Protein AF-A0A8B6HP06-F1 (afdb_monomer)

Mean predicted aligned error: 15.05 Å

Structure (mmCIF, N/CA/C/O backbone):
data_AF-A0A8B6HP06-F1
#
_entry.id   AF-A0A8B6HP06-F1
#
loop_
_atom_site.group_PDB
_atom_site.id
_atom_site.type_symbol
_atom_site.label_atom_id
_atom_site.label_alt_id
_atom_site.label_comp_id
_atom_site.label_asym_id
_atom_site.label_entity_id
_atom_site.label_seq_id
_atom_site.pdbx_PDB_ins_code
_atom_site.Cartn_x
_atom_site.Cartn_y
_atom_site.Cartn_z
_atom_site.occupancy
_atom_site.B_iso_or_equiv
_atom_site.auth_seq_id
_atom_site.auth_comp_id
_atom_site.auth_asym_id
_atom_site.auth_atom_id
_atom_site.pdbx_PDB_model_num
ATOM 1 N N . MET A 1 1 ? -13.571 -28.435 30.300 1.00 34.53 1 MET A N 1
ATOM 2 C CA . MET A 1 1 ? -13.015 -27.263 31.011 1.00 34.53 1 MET A CA 1
ATOM 3 C C . MET A 1 1 ? -13.666 -26.011 30.451 1.00 34.53 1 MET A C 1
ATOM 5 O O . MET A 1 1 ? -13.340 -25.601 29.347 1.00 34.53 1 MET A O 1
ATOM 9 N N . LEU A 1 2 ? -14.657 -25.488 31.173 1.00 31.47 2 LEU A N 1
ATOM 10 C CA . LEU A 1 2 ? -15.405 -24.273 30.850 1.00 31.47 2 LEU A CA 1
ATOM 11 C C . LEU A 1 2 ? -14.744 -23.105 31.588 1.00 31.47 2 LEU A C 1
ATOM 13 O O . LEU A 1 2 ? -14.719 -23.114 32.817 1.00 31.47 2 LEU A O 1
ATOM 17 N N . PHE A 1 3 ? -14.219 -22.111 30.872 1.00 30.44 3 PHE A N 1
ATOM 18 C CA . PHE A 1 3 ? -13.850 -20.835 31.487 1.00 30.44 3 PHE A CA 1
ATOM 19 C C . PHE A 1 3 ? -15.083 -19.925 31.508 1.00 30.44 3 PHE A C 1
ATOM 21 O O . PHE A 1 3 ? -15.406 -19.252 30.533 1.00 30.44 3 PHE A O 1
ATOM 28 N N . ASN A 1 4 ? -15.786 -19.951 32.640 1.00 28.08 4 ASN A N 1
ATOM 29 C CA . ASN A 1 4 ? -16.767 -18.947 33.036 1.00 28.08 4 ASN A CA 1
ATOM 30 C C . ASN A 1 4 ? -16.015 -17.678 33.463 1.00 28.08 4 ASN A C 1
ATOM 32 O O . ASN A 1 4 ? -15.496 -17.620 34.577 1.00 28.08 4 ASN A O 1
ATOM 36 N N . LEU A 1 5 ? -15.973 -16.652 32.612 1.00 32.88 5 LEU A N 1
ATOM 37 C CA . LEU A 1 5 ? -15.657 -15.295 33.059 1.00 32.88 5 LEU A CA 1
ATOM 38 C C . LEU A 1 5 ? -16.969 -14.567 33.334 1.00 32.88 5 LEU A C 1
ATOM 40 O O . LEU A 1 5 ? -17.646 -14.058 32.444 1.00 32.88 5 LEU A O 1
ATOM 44 N N . ARG A 1 6 ? -17.327 -14.583 34.617 1.00 28.05 6 ARG A N 1
ATOM 45 C CA . ARG A 1 6 ? -18.369 -13.768 35.229 1.00 28.05 6 ARG A CA 1
ATOM 46 C C . ARG A 1 6 ? -17.970 -12.304 35.020 1.00 28.05 6 ARG A C 1
ATOM 48 O O . ARG A 1 6 ? -16.985 -11.852 35.598 1.00 28.05 6 ARG A O 1
ATOM 55 N N . VAL A 1 7 ? -18.698 -11.582 34.171 1.00 38.41 7 VAL A N 1
ATOM 56 C CA . VAL A 1 7 ? -18.580 -10.122 34.075 1.00 38.41 7 VAL A CA 1
ATOM 57 C C . VAL A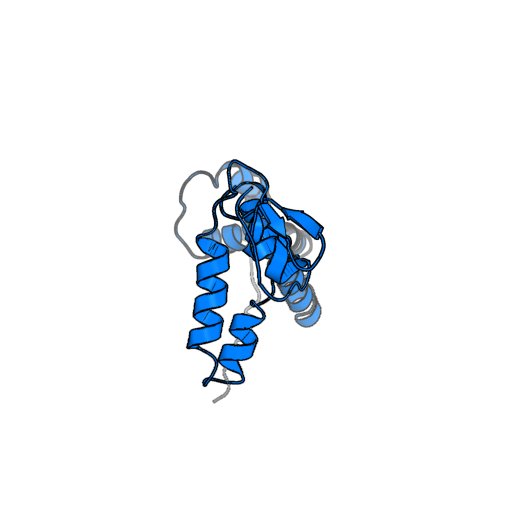 1 7 ? -19.122 -9.570 35.389 1.00 38.41 7 VAL A C 1
ATOM 59 O O . VAL A 1 7 ? -20.331 -9.517 35.598 1.00 38.41 7 VAL A O 1
ATOM 62 N N . SER A 1 8 ? -18.217 -9.278 36.323 1.00 32.69 8 SER A N 1
ATOM 63 C CA . SER A 1 8 ? -18.566 -8.657 37.593 1.00 32.69 8 SER A CA 1
ATOM 64 C C . SER A 1 8 ? -18.903 -7.197 37.317 1.00 32.69 8 SER A C 1
ATOM 66 O O . SER A 1 8 ? -18.048 -6.388 36.965 1.00 32.69 8 SER A O 1
ATOM 68 N N . SER A 1 9 ? -20.190 -6.900 37.417 1.00 45.84 9 SER A N 1
ATOM 69 C CA . SER A 1 9 ? -20.782 -5.574 37.427 1.00 45.84 9 SER A CA 1
ATOM 70 C C . SER A 1 9 ? -20.245 -4.759 38.603 1.00 45.84 9 SER A C 1
ATOM 72 O O . SER A 1 9 ? -20.639 -5.042 39.728 1.00 45.84 9 SER A O 1
ATOM 74 N N . THR A 1 10 ? -19.368 -3.790 38.323 1.00 39.47 10 THR A N 1
ATOM 75 C CA . THR A 1 10 ? -19.219 -2.481 39.000 1.00 39.47 10 THR A CA 1
ATOM 76 C C . THR A 1 10 ? -17.964 -1.796 38.450 1.00 39.47 10 THR A C 1
ATOM 78 O O . THR A 1 10 ? -16.885 -1.918 39.023 1.00 39.47 10 THR A O 1
ATOM 81 N N . VAL A 1 11 ? -18.090 -1.093 37.321 1.00 43.50 11 VAL A N 1
ATOM 82 C CA . VAL A 1 11 ? -17.182 0.022 37.012 1.00 43.50 11 VAL A CA 1
ATOM 83 C C . VAL A 1 11 ? -17.882 1.249 37.575 1.00 43.50 11 VAL A C 1
ATOM 85 O O . VAL A 1 11 ? -18.980 1.597 37.139 1.00 43.50 11 VAL A O 1
ATOM 88 N N . GLN A 1 12 ? -17.324 1.784 38.653 1.00 40.84 12 GLN A N 1
ATOM 89 C CA . GLN A 1 12 ? -17.914 2.852 39.447 1.00 40.84 12 GLN A CA 1
ATOM 90 C C . GLN A 1 12 ? -17.871 4.154 38.632 1.00 40.84 12 GLN A C 1
ATOM 92 O O . GLN A 1 12 ? -16.924 4.387 37.883 1.00 40.84 12 GLN A O 1
ATOM 97 N N . ALA A 1 13 ? -18.905 4.993 38.742 1.00 42.00 13 ALA A N 1
ATOM 98 C CA . ALA A 1 13 ? -19.071 6.217 37.944 1.00 42.00 13 ALA A CA 1
ATOM 99 C C . ALA A 1 13 ? -17.877 7.199 38.031 1.00 42.00 13 ALA A C 1
ATOM 101 O O . ALA A 1 13 ? -17.688 8.025 37.137 1.00 42.00 13 ALA A O 1
ATOM 102 N N . ASP A 1 14 ? -17.037 7.049 39.055 1.00 38.28 14 ASP A N 1
ATOM 103 C CA . ASP A 1 14 ? -15.834 7.845 39.291 1.00 38.28 14 ASP A CA 1
ATOM 104 C C . ASP A 1 14 ? -14.678 7.503 38.320 1.00 38.28 14 ASP A C 1
ATOM 106 O O . ASP A 1 14 ? -13.893 8.383 37.964 1.00 38.28 14 ASP A O 1
ATOM 110 N N . ASP A 1 15 ? -14.624 6.275 37.783 1.00 41.88 15 ASP A N 1
ATOM 111 C CA . ASP A 1 15 ? -13.618 5.863 36.785 1.00 41.88 15 ASP A CA 1
ATOM 112 C C . ASP A 1 15 ? -13.919 6.430 35.384 1.00 41.88 15 ASP A C 1
ATOM 114 O O . ASP A 1 15 ? -13.018 6.667 34.578 1.00 41.88 15 ASP A O 1
ATOM 118 N N . ILE A 1 16 ? -15.194 6.697 35.087 1.00 46.22 16 ILE A N 1
ATOM 119 C CA . ILE A 1 16 ? -15.660 7.195 33.781 1.00 46.22 16 ILE A CA 1
ATOM 120 C C . ILE A 1 16 ? -15.386 8.703 33.646 1.00 46.22 16 ILE A C 1
ATOM 122 O O . ILE A 1 16 ? -14.968 9.170 32.582 1.00 46.22 16 ILE A O 1
ATOM 126 N N . ALA A 1 17 ? -15.527 9.457 34.742 1.00 40.50 17 ALA A N 1
ATOM 127 C CA . ALA A 1 17 ? -15.184 10.879 34.801 1.00 40.50 17 ALA A CA 1
ATOM 128 C C . ALA A 1 17 ? -13.671 11.129 34.634 1.00 40.50 17 ALA A C 1
ATOM 130 O O . ALA A 1 17 ? -13.260 12.139 34.048 1.00 40.50 17 ALA A O 1
ATOM 131 N N . LEU A 1 18 ? -12.834 10.182 35.077 1.00 47.00 18 LEU A N 1
ATOM 132 C CA . LEU A 1 18 ? -11.387 10.242 34.888 1.00 47.00 18 LEU A CA 1
ATOM 133 C C . LEU A 1 18 ? -11.005 10.117 33.404 1.00 47.00 18 LEU A C 1
ATOM 135 O O . LEU A 1 18 ? -10.084 10.807 32.970 1.00 47.00 18 LEU A O 1
ATOM 139 N N . ILE A 1 19 ? -11.741 9.322 32.612 1.00 48.69 19 ILE A N 1
ATOM 140 C CA . ILE A 1 19 ? -11.473 9.057 31.182 1.00 48.69 19 ILE A CA 1
ATOM 141 C C . ILE A 1 19 ? -11.958 10.205 30.272 1.00 48.69 19 ILE A C 1
ATOM 143 O O . ILE A 1 19 ? -11.268 10.590 29.324 1.00 48.69 19 ILE A O 1
ATOM 147 N N . SER A 1 20 ? -13.117 10.815 30.555 1.00 46.44 20 SER A N 1
ATOM 148 C CA . SER A 1 20 ? -13.630 11.925 29.730 1.00 46.44 20 SER A CA 1
ATOM 149 C C . SER A 1 20 ? -12.824 13.214 29.905 1.00 46.44 20 SER A C 1
ATOM 151 O O . SER A 1 20 ? -12.613 13.953 28.942 1.00 46.44 20 SER A O 1
ATOM 153 N N . THR A 1 21 ? -12.347 13.471 31.126 1.00 44.97 21 THR A N 1
ATOM 154 C CA . THR A 1 21 ? -11.503 14.633 31.443 1.00 44.97 21 THR A CA 1
ATOM 155 C C . THR A 1 21 ? -10.082 14.430 30.908 1.00 44.97 21 THR A C 1
ATOM 157 O O . THR A 1 21 ? -9.458 15.380 30.434 1.00 44.97 21 THR A O 1
ATOM 160 N N . THR A 1 22 ? -9.607 13.177 30.843 1.00 51.06 22 THR A N 1
ATOM 161 C CA . THR A 1 22 ? -8.329 12.861 30.199 1.00 51.06 22 THR A CA 1
ATOM 162 C C . THR A 1 22 ? -8.368 12.961 28.683 1.00 51.06 22 THR A C 1
ATOM 164 O O . THR A 1 22 ? -7.344 13.348 28.167 1.00 51.06 22 THR A O 1
ATOM 167 N N . SER A 1 23 ? -9.449 12.720 27.929 1.00 47.06 23 SER A N 1
ATOM 168 C CA . SER A 1 23 ? -9.346 12.700 26.444 1.00 47.06 23 SER A CA 1
ATOM 169 C C . SER A 1 23 ? -8.803 14.009 25.824 1.00 47.06 23 SER A C 1
ATOM 171 O O . SER A 1 23 ? -7.950 13.980 24.932 1.00 47.06 23 SER A O 1
ATOM 173 N N . LYS A 1 24 ? -9.203 15.181 26.349 1.00 48.34 24 LYS A N 1
ATOM 174 C CA . LYS A 1 24 ? -8.668 16.491 25.911 1.00 48.34 24 LYS A CA 1
ATOM 175 C C . LYS A 1 24 ? -7.253 16.773 26.428 1.00 48.34 24 LYS A C 1
ATOM 177 O O . LYS A 1 24 ? -6.454 17.360 25.701 1.00 48.34 24 LYS A O 1
ATOM 182 N N . GLU A 1 25 ? -6.921 16.342 27.644 1.00 48.44 25 GLU A N 1
ATOM 183 C CA . GLU A 1 25 ? -5.571 16.493 28.197 1.00 48.44 25 GLU A CA 1
ATOM 184 C C . GLU A 1 25 ? -4.576 15.479 27.609 1.00 48.44 25 GLU A C 1
ATOM 186 O O . GLU A 1 25 ? -3.447 15.851 27.316 1.00 48.44 25 GLU A O 1
ATOM 191 N N . PHE A 1 26 ? -4.978 14.235 27.337 1.00 51.03 26 PHE A N 1
ATOM 192 C CA . PHE A 1 26 ? -4.181 13.176 26.707 1.00 51.03 26 PHE A CA 1
ATOM 193 C C . PHE A 1 26 ? -3.756 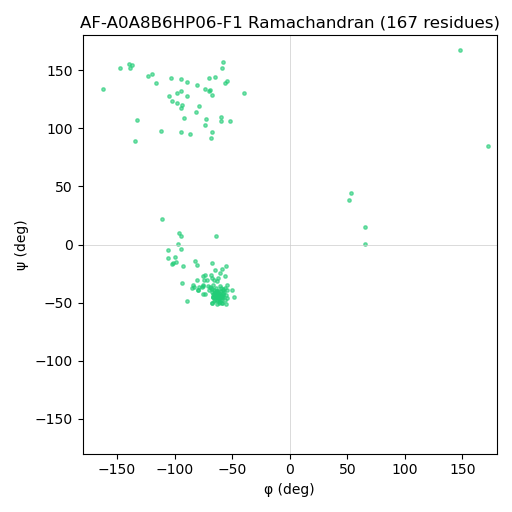13.595 25.308 1.00 51.03 26 PHE A C 1
ATOM 195 O O . PHE A 1 26 ? -2.579 13.486 24.974 1.00 51.03 26 PHE A O 1
ATOM 202 N N . ARG A 1 27 ? -4.677 14.176 24.525 1.00 48.59 27 ARG A N 1
ATOM 203 C CA . ARG A 1 27 ? -4.370 14.702 23.188 1.00 48.59 27 ARG A CA 1
ATOM 204 C C . ARG A 1 27 ? -3.210 15.709 23.209 1.00 48.59 27 ARG A C 1
ATOM 206 O O . ARG A 1 27 ? -2.394 15.693 22.296 1.00 48.59 27 ARG A O 1
ATOM 213 N N . ASN A 1 28 ? -3.095 16.510 24.275 1.00 48.50 28 ASN A N 1
ATOM 214 C CA . ASN A 1 28 ? -2.018 17.490 24.475 1.00 48.50 28 ASN A CA 1
ATOM 215 C C . ASN A 1 28 ? -0.808 16.955 25.279 1.00 48.50 28 ASN A C 1
ATOM 217 O O . ASN A 1 28 ? 0.277 17.528 25.202 1.00 48.50 28 ASN A O 1
ATOM 221 N N . LYS A 1 29 ? -0.951 15.857 26.036 1.00 45.75 29 LYS A N 1
ATOM 222 C CA . LYS A 1 29 ? 0.089 15.276 26.916 1.00 45.75 29 LYS A CA 1
ATOM 223 C C . LYS A 1 29 ? 0.826 14.079 26.295 1.00 45.75 29 LYS A C 1
ATOM 225 O O . LYS A 1 29 ? 1.886 13.704 26.795 1.00 45.75 29 LYS A O 1
ATOM 230 N N . CYS A 1 30 ? 0.349 13.543 25.167 1.00 46.84 30 CYS A N 1
ATOM 231 C CA . CYS A 1 30 ? 0.972 12.449 24.399 1.00 46.84 30 CYS A CA 1
ATOM 232 C C . CYS A 1 30 ? 2.352 12.769 23.777 1.00 46.84 30 CYS A C 1
ATOM 234 O O . CYS A 1 30 ? 2.896 11.947 23.044 1.00 46.84 30 CYS A O 1
ATOM 236 N N . VAL A 1 31 ? 2.952 13.922 24.087 1.00 50.22 31 VAL A N 1
ATOM 237 C CA . VAL A 1 31 ? 4.338 14.264 23.715 1.00 50.22 31 VAL A CA 1
ATOM 238 C C . VAL A 1 31 ? 5.366 13.655 24.689 1.00 50.22 31 VAL A C 1
ATOM 240 O O . VAL A 1 31 ? 6.550 13.578 24.370 1.00 50.22 31 VAL A O 1
ATOM 243 N N . LYS A 1 32 ? 4.949 13.160 25.865 1.00 54.31 32 LYS A N 1
ATOM 244 C CA . LYS A 1 32 ? 5.836 12.447 26.803 1.00 54.31 32 LYS A CA 1
ATOM 245 C C . LYS A 1 32 ? 5.564 10.941 26.757 1.00 54.31 32 LYS A C 1
ATOM 247 O O . LYS A 1 32 ? 4.418 10.527 26.904 1.00 54.31 32 LYS A O 1
ATOM 252 N N . LYS A 1 33 ? 6.621 10.135 26.564 1.00 53.78 33 LYS A N 1
ATOM 253 C CA . LYS A 1 33 ? 6.586 8.661 26.641 1.00 53.78 33 LYS A CA 1
ATOM 254 C C . LYS A 1 33 ? 5.939 8.240 27.964 1.00 53.78 33 LYS A C 1
ATOM 256 O O . LYS A 1 33 ? 6.547 8.390 29.019 1.00 53.78 33 LYS A O 1
ATOM 261 N N . GLN A 1 34 ? 4.707 7.755 27.900 1.00 59.28 34 GLN A N 1
ATOM 262 C CA . GLN A 1 34 ? 4.107 6.972 28.969 1.00 59.28 34 GLN A CA 1
ATOM 263 C C . GLN A 1 34 ? 4.167 5.511 28.535 1.00 59.28 34 GLN A C 1
ATOM 265 O O . GLN A 1 34 ? 3.682 5.180 27.453 1.00 59.28 34 GLN A O 1
ATOM 270 N N . ASP A 1 35 ? 4.782 4.670 29.362 1.00 63.16 35 ASP A N 1
ATOM 271 C CA . ASP A 1 35 ? 4.902 3.236 29.118 1.00 63.16 35 ASP A CA 1
ATOM 272 C C . ASP A 1 35 ? 3.758 2.502 29.835 1.00 63.16 35 ASP A C 1
ATOM 274 O O . ASP A 1 35 ? 3.470 2.771 31.003 1.00 63.16 35 ASP A O 1
ATOM 278 N N . GLY A 1 36 ? 3.072 1.595 29.132 1.00 79.38 36 GLY A N 1
ATOM 279 C CA . GLY A 1 36 ? 1.990 0.784 29.694 1.00 79.38 36 GLY A CA 1
ATOM 280 C C . GLY A 1 36 ? 0.888 0.431 28.692 1.00 79.38 36 GLY A C 1
ATOM 281 O O . GLY A 1 36 ? 0.776 1.018 27.618 1.00 79.38 36 GLY A O 1
ATOM 282 N N . PHE A 1 37 ? 0.026 -0.512 29.084 1.00 81.06 37 PHE A N 1
ATOM 283 C CA . PHE A 1 37 ? -1.036 -1.057 28.229 1.00 81.06 37 PHE A CA 1
ATOM 284 C C . PHE A 1 37 ? -2.042 -0.000 27.744 1.00 81.06 37 PHE A C 1
ATOM 286 O O . PHE A 1 37 ? -2.377 0.039 26.562 1.00 81.06 37 PHE A O 1
ATOM 293 N N . VAL A 1 38 ? -2.513 0.880 28.636 1.00 82.12 38 VAL A N 1
ATOM 294 C CA . VAL A 1 38 ? -3.505 1.913 28.283 1.00 82.12 38 VAL A CA 1
ATOM 295 C C . VAL A 1 38 ? -2.918 2.960 27.320 1.00 82.12 38 VAL A C 1
ATOM 297 O O . VAL A 1 38 ? -3.520 3.174 26.267 1.00 82.12 38 VAL A O 1
ATOM 300 N N . PRO A 1 39 ? -1.738 3.562 27.580 1.00 84.19 39 PRO A N 1
ATOM 301 C CA . PRO A 1 39 ? -1.070 4.424 26.602 1.00 84.19 39 PRO A CA 1
ATOM 302 C C . PRO A 1 39 ? -0.836 3.759 25.240 1.00 84.19 39 PRO A C 1
ATOM 304 O O . PRO A 1 39 ? -1.037 4.401 24.207 1.00 84.19 39 PRO A O 1
ATOM 307 N N . ASP A 1 40 ? -0.465 2.476 25.212 1.00 85.38 40 ASP A N 1
ATOM 308 C CA . ASP A 1 40 ? -0.263 1.732 23.965 1.00 85.38 40 ASP A CA 1
ATOM 309 C C . ASP A 1 40 ? -1.561 1.570 23.167 1.00 85.38 40 ASP A C 1
ATOM 311 O O . ASP A 1 40 ? -1.563 1.785 21.950 1.00 85.38 40 ASP A O 1
ATOM 315 N N . LEU A 1 41 ? -2.673 1.252 23.838 1.00 85.88 41 LEU A N 1
ATOM 316 C CA . LEU A 1 41 ? -3.992 1.189 23.207 1.00 85.88 41 LEU A CA 1
ATOM 317 C C . LEU A 1 41 ? -4.407 2.543 22.632 1.00 85.88 41 LEU A C 1
ATOM 319 O O . LEU A 1 41 ? -4.846 2.602 21.484 1.00 85.88 41 LEU A O 1
ATOM 323 N N . ILE A 1 42 ? -4.222 3.630 23.386 1.00 86.44 42 ILE A N 1
ATOM 324 C CA . ILE A 1 42 ? -4.530 4.983 22.906 1.00 86.44 42 ILE A CA 1
ATOM 325 C C . ILE A 1 42 ? -3.638 5.350 21.718 1.00 86.44 42 ILE A C 1
ATOM 327 O O . ILE A 1 42 ? -4.131 5.875 20.722 1.00 86.44 42 ILE A O 1
ATOM 331 N N . ARG A 1 43 ? -2.346 5.010 21.749 1.00 88.62 43 ARG A N 1
ATOM 332 C CA . ARG A 1 43 ? -1.428 5.245 20.625 1.00 88.62 43 ARG A CA 1
ATOM 333 C C . ARG A 1 43 ? -1.870 4.499 19.368 1.00 88.62 43 ARG A C 1
ATOM 335 O O . ARG A 1 43 ? -1.836 5.073 18.282 1.00 88.62 43 ARG A O 1
ATOM 342 N N . ILE A 1 44 ? -2.286 3.239 19.496 1.00 90.50 44 ILE A N 1
ATOM 343 C CA . ILE A 1 44 ? -2.823 2.451 18.377 1.00 90.50 44 ILE A CA 1
ATOM 344 C C . ILE A 1 44 ? -4.127 3.072 17.870 1.00 90.50 44 ILE A C 1
ATOM 346 O O . ILE A 1 44 ? -4.296 3.226 16.660 1.00 90.50 44 ILE A O 1
ATOM 350 N N . ALA A 1 45 ? -5.020 3.466 18.780 1.00 90.44 45 ALA A N 1
ATOM 351 C CA . ALA A 1 45 ? -6.283 4.095 18.427 1.00 90.44 45 ALA A CA 1
ATOM 352 C C . ALA A 1 45 ? -6.069 5.409 17.669 1.00 90.44 45 ALA A C 1
ATOM 354 O O . ALA A 1 45 ? -6.710 5.631 16.651 1.00 90.44 45 ALA A O 1
ATOM 355 N N . VAL A 1 46 ? -5.119 6.244 18.092 1.00 90.62 46 VAL A N 1
ATOM 356 C CA . VAL A 1 46 ? -4.749 7.468 17.369 1.00 90.62 46 VAL A CA 1
ATOM 357 C C . VAL A 1 46 ? -4.110 7.137 16.018 1.00 90.62 46 VAL A C 1
ATOM 359 O O . VAL A 1 46 ? -4.498 7.716 15.008 1.00 90.62 46 VAL A O 1
ATOM 362 N N . LYS A 1 47 ? -3.175 6.176 15.963 1.00 91.00 47 LYS A N 1
ATOM 363 C CA . LYS A 1 47 ? -2.471 5.789 14.725 1.00 91.00 47 LYS A CA 1
ATOM 364 C C . LYS A 1 47 ? -3.433 5.382 13.599 1.00 91.00 47 LYS A C 1
ATOM 366 O O . LYS A 1 47 ? -3.161 5.653 12.428 1.00 91.00 47 LYS A O 1
ATOM 371 N N . TYR A 1 48 ? -4.523 4.703 13.942 1.00 93.38 48 TYR A N 1
ATOM 372 C CA . TYR A 1 48 ? -5.491 4.184 12.976 1.00 93.38 48 TYR A CA 1
ATOM 373 C C . TYR A 1 48 ? -6.840 4.904 13.033 1.00 93.38 48 TYR A C 1
ATOM 375 O O . TYR A 1 48 ? -7.836 4.321 12.617 1.00 93.38 48 TYR A O 1
ATOM 383 N N . ASP A 1 49 ? -6.892 6.130 13.560 1.00 90.56 49 ASP A N 1
ATOM 384 C CA . ASP A 1 49 ? -8.110 6.956 13.618 1.00 90.56 49 ASP A CA 1
ATOM 385 C C . ASP A 1 49 ? -9.336 6.239 14.235 1.00 90.56 49 ASP A C 1
ATOM 387 O O . ASP A 1 49 ? -10.484 6.353 13.807 1.00 90.56 49 ASP A O 1
ATOM 391 N N . LEU A 1 50 ? -9.075 5.434 15.266 1.00 91.81 50 LEU A N 1
ATOM 392 C CA . LEU A 1 50 ? -10.077 4.714 16.057 1.00 91.81 50 LEU A CA 1
ATOM 393 C C . LEU A 1 50 ? -10.480 5.488 17.319 1.00 91.81 50 LEU A C 1
ATOM 395 O O . LEU A 1 50 ? -11.336 5.027 18.070 1.00 91.81 50 LEU A O 1
ATOM 399 N N . ILE A 1 51 ? -9.852 6.638 17.587 1.00 89.56 51 ILE A N 1
ATOM 400 C CA . ILE A 1 51 ? -10.050 7.384 18.835 1.00 89.56 51 ILE A CA 1
ATOM 401 C C . ILE A 1 51 ? -11.507 7.822 19.019 1.00 89.56 51 ILE A C 1
ATOM 403 O O . ILE A 1 51 ? -12.024 7.741 20.127 1.00 89.56 51 ILE A O 1
ATOM 407 N N . ASN A 1 52 ? -12.198 8.167 17.928 1.00 87.62 52 ASN A N 1
ATOM 408 C CA . ASN A 1 52 ? -13.606 8.568 17.964 1.00 87.62 52 ASN A CA 1
ATOM 409 C C . ASN A 1 52 ? -14.499 7.451 18.530 1.00 87.62 52 ASN A C 1
ATOM 411 O O . ASN A 1 52 ? -15.376 7.721 19.337 1.00 87.62 52 ASN A O 1
ATOM 415 N N . PHE A 1 53 ? -14.208 6.184 18.212 1.00 85.81 53 PHE A N 1
ATOM 416 C CA . PHE A 1 53 ? -14.939 5.043 18.774 1.00 85.81 53 PHE A CA 1
ATOM 417 C C . PHE A 1 53 ? -14.699 4.865 20.270 1.00 85.81 53 PHE A C 1
ATOM 419 O O . PHE A 1 53 ? -15.619 4.512 21.004 1.00 85.81 53 PHE A O 1
ATOM 426 N N . VAL A 1 54 ? -13.465 5.090 20.723 1.00 86.12 54 VAL A N 1
ATOM 427 C CA . VAL A 1 54 ? -13.139 5.041 22.152 1.00 86.12 54 VAL A CA 1
ATOM 428 C C . VAL A 1 54 ? -13.894 6.147 22.884 1.00 86.12 54 VAL A C 1
ATOM 430 O O . VAL A 1 54 ? -14.498 5.890 23.920 1.00 86.12 54 VAL A O 1
ATOM 433 N N . GLU A 1 55 ? -13.926 7.357 22.325 1.00 87.31 55 GLU A N 1
ATOM 434 C CA . GLU A 1 55 ? -14.679 8.469 22.903 1.00 87.31 55 GLU A CA 1
ATOM 435 C C . GLU A 1 55 ? -16.189 8.220 22.919 1.00 87.31 55 GLU A C 1
ATOM 437 O O . GLU A 1 55 ? -16.838 8.494 23.927 1.00 87.31 55 GLU A O 1
ATOM 442 N N . ASP A 1 56 ? -16.750 7.696 21.831 1.00 87.38 56 ASP A N 1
ATOM 443 C CA . ASP A 1 56 ? -18.177 7.396 21.731 1.00 87.38 56 ASP A CA 1
ATOM 444 C C . ASP A 1 56 ? -18.578 6.286 22.702 1.00 87.38 56 ASP A C 1
ATOM 446 O O . ASP A 1 56 ? -19.616 6.393 23.358 1.00 87.38 56 ASP A O 1
ATOM 450 N N . PHE A 1 57 ? -17.736 5.264 22.875 1.00 87.62 57 PHE A N 1
ATOM 451 C CA . PHE A 1 57 ? -17.941 4.223 23.879 1.00 87.62 57 PHE A CA 1
ATOM 452 C C . PHE A 1 57 ? -17.903 4.789 25.301 1.00 87.62 57 PHE A C 1
ATOM 454 O O . PHE A 1 57 ? -18.777 4.478 26.103 1.00 87.62 57 PHE A O 1
ATOM 461 N N . VAL A 1 58 ? -16.943 5.665 25.610 1.00 86.75 58 VAL A N 1
ATOM 462 C CA . VAL A 1 58 ? -16.845 6.312 26.930 1.00 86.75 58 VAL A CA 1
ATOM 463 C C . VAL A 1 58 ? -18.064 7.194 27.212 1.00 86.75 58 VAL A C 1
ATOM 465 O O . VAL A 1 58 ? -18.565 7.198 28.332 1.00 86.75 58 VAL A O 1
ATOM 468 N N . LYS A 1 59 ? -18.561 7.928 26.208 1.00 90.25 59 LYS A N 1
ATOM 469 C CA . LYS A 1 59 ? -19.713 8.835 26.357 1.00 90.25 59 LYS A CA 1
ATOM 470 C C . LYS A 1 59 ? -21.048 8.097 26.438 1.00 90.25 59 LYS A C 1
ATOM 472 O O . LYS A 1 59 ? -21.912 8.491 27.212 1.00 90.25 59 LYS A O 1
ATOM 477 N N . SER A 1 60 ? -21.244 7.080 25.601 1.00 91.81 60 SER A N 1
ATOM 478 C CA . SER A 1 60 ? -22.545 6.419 25.429 1.00 91.81 60 SER A CA 1
ATOM 479 C C . SER A 1 60 ? -22.667 5.083 26.161 1.00 91.81 60 SER A C 1
ATOM 481 O O . SER A 1 60 ? -23.771 4.556 26.282 1.00 91.81 60 SER A O 1
ATOM 483 N N . GLY A 1 61 ? -21.549 4.490 26.590 1.00 90.38 6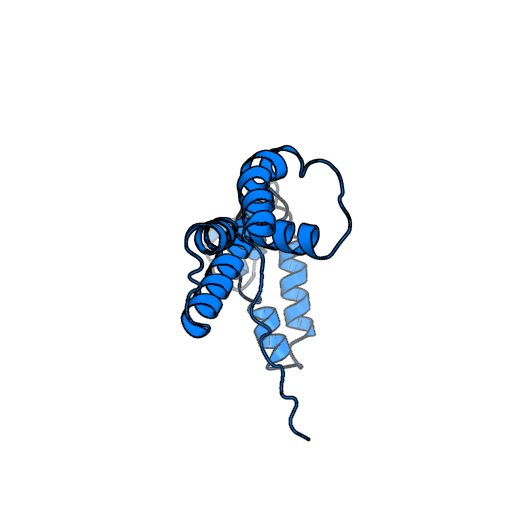1 GLY A N 1
ATOM 484 C CA . GLY A 1 61 ? -21.479 3.107 27.070 1.00 90.38 61 GLY A CA 1
ATOM 485 C C . GLY A 1 61 ? -21.772 2.059 25.989 1.00 90.38 61 GLY A C 1
ATOM 486 O O . GLY A 1 61 ? -21.766 0.861 26.274 1.00 90.38 61 GLY A O 1
ATOM 487 N N . SER A 1 62 ? -22.044 2.483 24.752 1.00 87.56 62 SER A N 1
ATOM 488 C CA . SER A 1 62 ? -22.451 1.610 23.661 1.00 87.56 62 SER A CA 1
ATOM 489 C C . SER A 1 62 ? -21.264 1.270 22.777 1.00 87.56 62 SER A C 1
ATOM 491 O O . SER A 1 62 ? -20.514 2.146 22.346 1.00 87.56 62 SER A O 1
ATOM 493 N N . PHE A 1 63 ? -21.092 -0.021 22.504 1.00 86.69 63 PHE A N 1
ATOM 494 C CA . PHE A 1 63 ? -20.054 -0.521 21.613 1.00 86.69 63 PHE A CA 1
ATOM 495 C C . PHE A 1 63 ? -20.700 -1.182 20.391 1.00 86.69 63 PHE A C 1
ATOM 497 O O . PHE A 1 63 ? -21.693 -1.902 20.542 1.00 86.69 63 PHE A O 1
ATOM 504 N N . PRO A 1 64 ? -20.162 -0.981 19.174 1.00 89.38 64 PRO A N 1
ATOM 505 C CA . PRO A 1 64 ? -20.648 -1.681 17.993 1.00 89.38 64 PRO A CA 1
ATOM 506 C C . PRO A 1 64 ? -20.568 -3.201 18.165 1.00 89.38 64 PRO A C 1
ATOM 508 O O . PRO A 1 64 ? -19.741 -3.737 18.905 1.00 89.38 64 PRO A O 1
ATOM 511 N N . SER A 1 65 ? -21.386 -3.928 17.405 1.00 94.19 65 SER A N 1
ATOM 512 C CA . SER A 1 65 ? -21.253 -5.382 17.353 1.00 94.19 65 SER A CA 1
ATOM 513 C C . SER A 1 65 ? -19.854 -5.780 16.870 1.00 94.19 65 SER A C 1
ATOM 515 O O . SER A 1 65 ? -19.222 -5.079 16.073 1.00 94.19 65 SER A O 1
ATOM 517 N N . LYS A 1 66 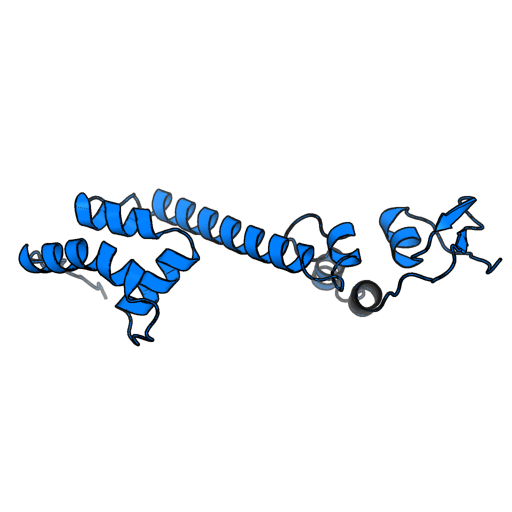? -19.376 -6.952 17.302 1.00 91.75 66 LYS A N 1
ATOM 518 C CA . LYS A 1 66 ? -18.052 -7.479 16.927 1.00 91.75 66 LYS A CA 1
ATOM 519 C C . LYS A 1 66 ? -17.806 -7.455 15.411 1.00 91.75 66 LYS A C 1
ATOM 521 O O . LYS A 1 66 ? -16.702 -7.146 14.974 1.00 91.75 66 LYS A O 1
ATOM 526 N N . ALA A 1 67 ? -18.825 -7.771 14.610 1.00 94.94 67 ALA A N 1
ATOM 527 C CA . ALA A 1 67 ? -18.722 -7.773 13.152 1.00 94.94 67 ALA A CA 1
ATOM 528 C C . ALA A 1 67 ? -18.513 -6.360 12.580 1.00 94.94 67 ALA A C 1
ATOM 530 O O . ALA A 1 67 ? -17.643 -6.162 11.730 1.00 94.94 67 ALA A O 1
ATOM 531 N N . VAL A 1 68 ? -19.276 -5.379 13.074 1.00 92.81 68 VAL A N 1
ATOM 532 C CA . VAL A 1 68 ? -19.156 -3.970 12.668 1.00 92.81 68 VAL A CA 1
ATOM 533 C C . VAL A 1 68 ? -17.795 -3.417 13.078 1.00 92.81 68 VAL A C 1
ATOM 535 O O . VAL A 1 68 ? -17.104 -2.819 12.255 1.00 92.81 68 VAL A O 1
ATOM 538 N N . TRP A 1 69 ? -17.376 -3.693 14.313 1.00 91.88 69 TRP A N 1
ATOM 539 C CA . TRP A 1 69 ? -16.081 -3.276 14.838 1.00 91.88 69 TRP A CA 1
ATOM 540 C C . TRP A 1 69 ? -14.913 -3.818 14.012 1.00 91.88 69 TRP A C 1
ATOM 542 O O . TRP A 1 69 ? -14.068 -3.051 13.557 1.00 91.88 69 TRP A O 1
ATOM 552 N N . ASN A 1 70 ? -14.901 -5.127 13.741 1.00 93.19 70 ASN A N 1
ATOM 553 C CA . ASN A 1 70 ? -13.851 -5.754 12.940 1.00 93.19 70 ASN A CA 1
ATOM 554 C C . ASN A 1 70 ? -13.760 -5.137 11.542 1.00 93.19 70 ASN A C 1
ATOM 556 O O . ASN A 1 70 ? -12.668 -4.805 11.087 1.00 93.19 70 ASN A O 1
ATOM 560 N N . ARG A 1 71 ? -14.903 -4.944 10.871 1.00 94.38 71 ARG A N 1
ATOM 561 C CA . ARG A 1 71 ? -14.939 -4.319 9.545 1.00 94.38 71 ARG A CA 1
ATOM 562 C C . ARG A 1 71 ? -14.364 -2.905 9.581 1.00 94.38 71 ARG A C 1
ATOM 564 O O . ARG A 1 71 ? -13.585 -2.547 8.696 1.00 94.38 71 ARG A O 1
ATOM 571 N N . TYR A 1 72 ? -14.737 -2.117 10.586 1.00 91.94 72 TYR A N 1
ATOM 572 C CA . TYR A 1 72 ? -14.250 -0.752 10.739 1.00 91.94 72 TYR A CA 1
ATOM 573 C C . TYR A 1 72 ? -12.737 -0.718 10.969 1.00 91.94 72 TYR A C 1
ATOM 575 O O . TYR A 1 72 ? -12.035 -0.051 10.212 1.00 91.94 72 TYR A O 1
ATOM 583 N N . ILE A 1 73 ? -12.219 -1.498 11.927 1.00 93.75 73 ILE A N 1
ATOM 584 C CA . ILE A 1 73 ? -10.773 -1.586 12.183 1.00 93.75 73 ILE A CA 1
ATOM 585 C C . ILE A 1 73 ? -10.023 -1.968 10.909 1.00 93.75 73 ILE A C 1
ATOM 587 O O . ILE A 1 73 ? -9.064 -1.294 10.542 1.00 93.75 73 ILE A O 1
ATOM 591 N N . SER A 1 74 ? -10.449 -3.035 10.225 1.00 93.69 74 SER A N 1
ATOM 592 C CA . SER A 1 74 ? -9.781 -3.497 9.006 1.00 93.69 74 SER A CA 1
ATOM 593 C C . SER A 1 74 ? -9.740 -2.408 7.938 1.00 93.69 74 SER A C 1
ATOM 595 O O . SER A 1 74 ? -8.703 -2.208 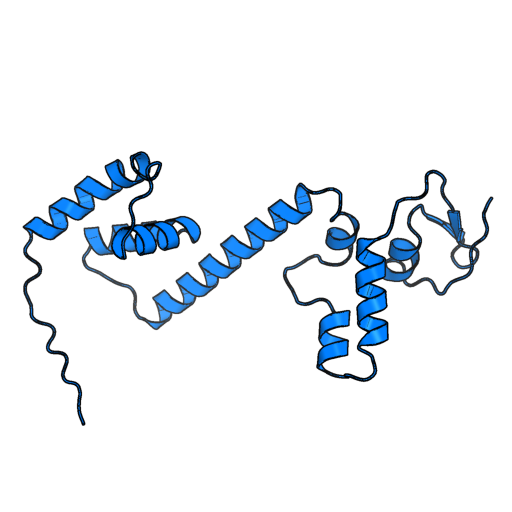7.310 1.00 93.69 74 SER A O 1
ATOM 597 N N . THR A 1 75 ? -10.840 -1.672 7.772 1.00 93.50 75 THR A N 1
ATOM 598 C CA . THR A 1 75 ? -10.929 -0.561 6.816 1.00 93.50 75 THR A CA 1
ATOM 599 C C . THR A 1 75 ? -10.010 0.590 7.222 1.00 93.50 75 THR A C 1
ATOM 601 O O . THR A 1 75 ? -9.261 1.100 6.392 1.00 93.50 75 THR A O 1
ATOM 604 N N . SER A 1 76 ? -10.011 0.971 8.500 1.00 93.38 76 SER A N 1
ATOM 605 C CA . SER A 1 76 ? -9.209 2.093 8.988 1.00 93.38 76 SER A CA 1
ATOM 606 C C . SER A 1 76 ? -7.706 1.811 8.926 1.00 93.38 76 SER A C 1
ATOM 608 O O . SER A 1 76 ? -6.927 2.653 8.477 1.00 93.38 76 SER A O 1
ATOM 610 N N . ILE A 1 77 ? -7.286 0.591 9.284 1.00 93.44 77 ILE A N 1
ATOM 611 C CA . ILE A 1 77 ? -5.894 0.145 9.135 1.00 93.44 77 ILE A CA 1
ATOM 612 C C . ILE A 1 77 ? -5.487 0.161 7.662 1.00 93.44 77 ILE A C 1
ATOM 614 O O . ILE A 1 77 ? -4.441 0.719 7.333 1.00 93.44 77 ILE A O 1
ATOM 618 N N . ALA A 1 78 ? -6.307 -0.418 6.778 1.00 90.50 78 ALA A N 1
ATOM 619 C CA . ALA A 1 78 ? -6.015 -0.449 5.348 1.00 90.50 78 ALA A CA 1
ATOM 620 C C . ALA A 1 78 ? -5.854 0.967 4.774 1.00 90.50 78 ALA A C 1
ATOM 622 O O . ALA A 1 78 ? -4.880 1.231 4.073 1.00 90.50 78 ALA A O 1
ATOM 623 N N . ASN A 1 79 ? -6.750 1.891 5.128 1.00 91.44 79 ASN A N 1
ATOM 624 C CA . ASN A 1 79 ? -6.689 3.283 4.684 1.00 91.44 79 ASN A CA 1
ATOM 625 C C . ASN A 1 79 ? -5.450 4.010 5.220 1.00 91.44 79 ASN A C 1
ATOM 627 O O . ASN A 1 79 ? -4.744 4.659 4.451 1.00 91.44 79 ASN A O 1
ATOM 631 N N . SER A 1 80 ? -5.160 3.887 6.518 1.00 91.50 80 SER A N 1
ATOM 632 C CA . SER A 1 80 ? -4.004 4.535 7.151 1.00 91.50 80 SER A CA 1
ATOM 633 C C . SER A 1 80 ? -2.682 4.046 6.548 1.00 91.50 80 SER A C 1
ATOM 635 O O . SER A 1 80 ? -1.832 4.853 6.168 1.00 91.50 80 SER A O 1
ATOM 637 N N . GLU A 1 81 ? -2.522 2.733 6.364 1.00 90.38 81 GLU A N 1
ATOM 638 C CA . GLU A 1 81 ? -1.317 2.169 5.750 1.00 90.38 81 GLU A CA 1
ATOM 639 C C . GLU A 1 81 ? -1.221 2.510 4.252 1.00 90.38 81 GLU A C 1
ATOM 641 O O . GLU A 1 81 ? -0.131 2.843 3.784 1.00 90.38 81 GLU A O 1
ATOM 646 N N . ASN A 1 82 ? -2.345 2.537 3.521 1.00 88.81 82 ASN A N 1
ATOM 647 C CA . ASN A 1 82 ? -2.399 3.015 2.134 1.00 88.81 82 ASN A CA 1
ATOM 648 C C . ASN A 1 82 ? -1.946 4.466 2.002 1.00 88.81 82 ASN A C 1
ATOM 650 O O . ASN A 1 82 ? -1.078 4.766 1.186 1.00 88.81 82 ASN A O 1
ATOM 654 N N . ASN A 1 83 ? -2.459 5.348 2.853 1.00 89.31 83 ASN A N 1
ATOM 655 C CA . ASN A 1 83 ? -2.067 6.752 2.863 1.00 89.31 83 ASN A CA 1
ATOM 656 C C . ASN A 1 83 ? -0.588 6.918 3.223 1.00 89.31 83 ASN A C 1
ATOM 658 O O . ASN A 1 83 ? 0.122 7.668 2.559 1.00 89.31 83 ASN A O 1
ATOM 662 N N . ARG A 1 84 ? -0.092 6.181 4.223 1.00 87.94 84 ARG A N 1
ATOM 663 C CA . ARG A 1 84 ? 1.320 6.229 4.623 1.00 87.94 84 ARG A CA 1
ATOM 664 C C . ARG A 1 84 ? 2.251 5.760 3.509 1.00 87.94 84 ARG A C 1
ATOM 666 O O . ARG A 1 84 ? 3.317 6.340 3.316 1.00 87.94 84 ARG A O 1
ATOM 673 N N . TRP A 1 85 ? 1.873 4.713 2.784 1.00 85.88 85 TRP A N 1
ATOM 674 C CA . TRP A 1 85 ? 2.626 4.259 1.622 1.00 85.88 85 TRP A CA 1
ATOM 675 C C . TRP A 1 85 ? 2.602 5.294 0.499 1.00 85.88 85 TRP A C 1
ATOM 677 O O . TRP A 1 85 ? 3.671 5.660 0.028 1.00 85.88 85 TRP A O 1
ATOM 687 N N . GLN A 1 86 ? 1.425 5.822 0.142 1.00 85.31 86 GLN A N 1
ATOM 688 C CA . GLN A 1 86 ? 1.281 6.877 -0.870 1.00 85.31 86 GLN A CA 1
ATOM 689 C C . GLN A 1 86 ? 2.144 8.102 -0.538 1.00 85.31 86 GLN A C 1
ATOM 691 O O . GLN A 1 86 ? 2.844 8.616 -1.401 1.00 85.31 86 GLN A O 1
ATOM 696 N N . GLN A 1 87 ? 2.166 8.524 0.729 1.00 87.50 87 GLN A N 1
ATOM 697 C CA . GLN A 1 87 ? 3.013 9.625 1.191 1.00 87.50 87 GLN A CA 1
ATOM 698 C C . GLN A 1 87 ? 4.505 9.314 1.049 1.00 87.50 87 GLN A C 1
ATOM 700 O O . GLN A 1 87 ? 5.267 10.149 0.568 1.00 87.50 87 GLN A O 1
ATOM 705 N N . ARG A 1 88 ? 4.942 8.112 1.449 1.00 84.25 88 ARG A N 1
ATOM 706 C CA . ARG A 1 88 ? 6.350 7.707 1.318 1.00 84.25 88 ARG A CA 1
ATOM 707 C C . ARG A 1 88 ? 6.783 7.698 -0.138 1.00 84.25 88 ARG A C 1
ATOM 709 O O . ARG A 1 88 ? 7.775 8.333 -0.471 1.00 84.25 88 ARG A O 1
ATOM 716 N N . ILE A 1 89 ? 6.008 7.041 -0.998 1.00 81.56 89 ILE A N 1
ATOM 717 C CA . ILE A 1 89 ? 6.346 6.970 -2.416 1.00 81.56 89 ILE A CA 1
ATOM 718 C C . ILE A 1 89 ? 6.238 8.338 -3.087 1.00 81.56 89 ILE A C 1
ATOM 720 O O . ILE A 1 89 ? 6.938 8.544 -4.063 1.00 81.56 89 ILE A O 1
ATOM 724 N N . SER A 1 90 ? 5.384 9.266 -2.627 1.00 82.12 90 SER A N 1
ATOM 725 C CA . SER A 1 90 ? 5.239 10.600 -3.232 1.00 82.12 90 SER A CA 1
ATOM 726 C C . SER A 1 90 ? 6.392 11.544 -2.890 1.00 82.12 90 SER A C 1
ATOM 728 O O . SER A 1 90 ? 6.764 12.368 -3.718 1.00 82.12 90 SER A O 1
ATOM 730 N N . VAL A 1 91 ? 6.936 11.439 -1.677 1.00 82.94 91 VAL A N 1
ATOM 731 C CA . VAL A 1 91 ? 7.978 12.352 -1.179 1.00 82.94 91 VAL A CA 1
ATOM 732 C C . VAL A 1 91 ? 9.368 11.930 -1.641 1.00 82.94 91 VAL A C 1
ATOM 734 O O . VAL A 1 91 ? 10.211 12.783 -1.896 1.00 82.94 91 VAL A O 1
ATOM 737 N N . ASP A 1 92 ? 9.605 10.629 -1.750 1.00 80.81 92 ASP A N 1
ATOM 738 C CA . ASP A 1 92 ? 10.932 10.090 -2.001 1.00 80.81 92 ASP A CA 1
ATOM 739 C C . ASP A 1 92 ? 11.167 9.879 -3.510 1.00 80.81 92 ASP A C 1
ATOM 741 O O . ASP A 1 92 ? 10.423 9.160 -4.188 1.00 80.81 92 ASP A O 1
ATOM 745 N N . SER A 1 93 ? 12.184 10.562 -4.047 1.00 76.12 93 SER A N 1
ATOM 746 C CA . SER A 1 93 ? 12.573 10.504 -5.461 1.00 76.12 93 SER A CA 1
ATOM 747 C C . SER A 1 93 ? 13.015 9.111 -5.888 1.00 76.12 93 SER A C 1
ATOM 749 O O . SER A 1 93 ? 12.779 8.726 -7.034 1.00 76.12 93 SER A O 1
ATOM 751 N N . ASP A 1 94 ? 13.562 8.320 -4.966 1.00 74.12 94 ASP A N 1
ATOM 752 C CA . ASP A 1 94 ? 14.060 6.974 -5.251 1.00 74.12 94 ASP A CA 1
ATOM 753 C C . ASP A 1 94 ? 12.906 6.016 -5.602 1.00 74.12 94 ASP A C 1
ATOM 755 O O . ASP A 1 94 ? 13.102 4.966 -6.214 1.00 74.12 94 ASP A O 1
ATOM 759 N N . PHE A 1 95 ? 11.662 6.399 -5.284 1.00 75.00 95 PHE A N 1
ATOM 760 C CA . PHE A 1 95 ? 10.455 5.634 -5.593 1.00 75.00 95 PHE A CA 1
ATOM 761 C C . PHE A 1 95 ? 9.747 6.078 -6.878 1.00 75.00 95 PHE A C 1
ATOM 763 O O . PHE A 1 95 ? 8.635 5.615 -7.138 1.00 75.00 95 PHE A O 1
ATOM 770 N N . GLU A 1 96 ? 10.337 6.936 -7.715 1.00 76.12 96 GLU A N 1
ATOM 771 C CA . GLU A 1 96 ? 9.668 7.427 -8.926 1.00 76.12 96 GLU A CA 1
ATOM 772 C C . GLU A 1 96 ? 9.213 6.291 -9.855 1.00 76.12 96 GLU A C 1
ATOM 774 O O . GLU A 1 96 ? 8.051 6.241 -10.266 1.00 76.12 96 GLU A O 1
ATOM 779 N N . ILE A 1 97 ? 10.096 5.333 -10.126 1.00 73.38 97 ILE A N 1
ATOM 780 C CA . ILE A 1 97 ? 9.793 4.170 -10.969 1.00 73.38 97 ILE A CA 1
ATOM 781 C C . ILE A 1 97 ? 8.819 3.238 -10.253 1.00 73.38 97 ILE A C 1
ATOM 783 O O . ILE A 1 97 ? 7.872 2.728 -10.858 1.00 73.38 97 ILE A O 1
ATOM 787 N N . PHE A 1 98 ? 8.994 3.072 -8.940 1.00 76.25 98 PHE A N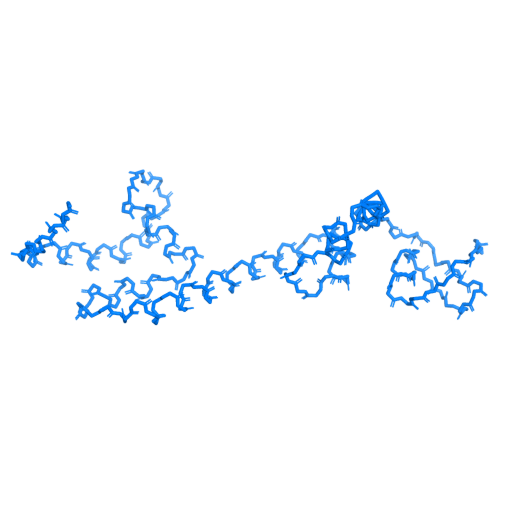 1
ATOM 788 C CA . PHE A 1 98 ? 8.086 2.274 -8.131 1.00 76.25 98 PHE A CA 1
ATOM 789 C C . PHE A 1 98 ? 6.653 2.820 -8.192 1.00 76.25 98 PHE A C 1
ATOM 791 O O . PHE A 1 98 ? 5.733 2.028 -8.362 1.00 76.25 98 PHE A O 1
ATOM 798 N N . ARG A 1 99 ? 6.444 4.146 -8.169 1.00 77.19 99 ARG A N 1
ATOM 799 C CA . ARG A 1 99 ? 5.122 4.780 -8.362 1.00 77.19 99 ARG A CA 1
ATOM 800 C C . ARG A 1 99 ? 4.510 4.473 -9.726 1.00 77.19 99 ARG A C 1
ATOM 802 O O . ARG A 1 99 ? 3.301 4.271 -9.826 1.00 77.19 99 ARG A O 1
ATOM 809 N N . LYS A 1 100 ? 5.322 4.460 -10.787 1.00 76.56 100 LYS A N 1
ATOM 810 C CA . LYS A 1 100 ? 4.843 4.189 -12.153 1.00 76.56 100 LYS A CA 1
ATOM 811 C C . LYS A 1 100 ? 4.388 2.735 -12.310 1.00 76.56 100 LYS A C 1
ATOM 813 O O . LYS A 1 100 ? 3.373 2.476 -12.957 1.00 76.56 100 LYS A O 1
ATOM 818 N N . ILE A 1 101 ? 5.099 1.803 -11.673 1.00 74.38 101 ILE A N 1
ATOM 819 C CA . ILE A 1 101 ? 4.830 0.360 -11.749 1.00 74.38 101 ILE A CA 1
ATOM 820 C C . ILE A 1 101 ? 3.756 -0.076 -10.732 1.00 74.38 101 ILE A C 1
ATOM 822 O O . ILE A 1 101 ? 2.906 -0.913 -11.046 1.00 74.38 101 ILE A O 1
ATOM 826 N N . HIS A 1 102 ? 3.749 0.503 -9.529 1.00 75.38 102 HIS A N 1
ATOM 827 C CA . HIS A 1 102 ? 2.831 0.183 -8.430 1.00 75.38 102 HIS A CA 1
ATOM 828 C C . HIS A 1 102 ? 1.882 1.341 -8.178 1.00 75.38 102 HIS A C 1
ATOM 830 O O . HIS A 1 102 ? 2.197 2.275 -7.449 1.00 75.38 102 HIS A O 1
ATOM 836 N N . LYS A 1 103 ? 0.676 1.252 -8.741 1.00 71.75 103 LYS A N 1
ATOM 837 C CA . LYS A 1 103 ? -0.389 2.242 -8.504 1.00 71.75 103 LYS A CA 1
ATOM 838 C C . LYS A 1 103 ? -1.136 2.024 -7.180 1.00 71.75 103 LYS A C 1
ATOM 840 O O . LYS A 1 103 ? -1.814 2.925 -6.693 1.00 71.75 103 LYS A O 1
ATOM 845 N N . HIS A 1 104 ? -1.019 0.831 -6.595 1.00 73.06 104 HIS A N 1
ATOM 846 C CA . HIS A 1 104 ? -1.737 0.406 -5.391 1.00 73.06 104 HIS A CA 1
ATOM 847 C C . HIS A 1 104 ? -0.812 -0.391 -4.462 1.00 73.06 104 HIS A C 1
ATOM 849 O O . HIS A 1 104 ? 0.118 -1.034 -4.953 1.00 73.06 104 HIS A O 1
ATOM 855 N N . ILE A 1 105 ? -1.102 -0.425 -3.150 1.00 74.94 105 ILE A N 1
ATOM 856 C CA . ILE A 1 105 ? -0.448 -1.372 -2.232 1.00 74.94 105 ILE A CA 1
ATOM 857 C C . ILE A 1 105 ? -0.915 -2.786 -2.564 1.00 74.94 105 ILE A C 1
ATOM 859 O O . ILE A 1 105 ? -1.900 -3.290 -2.023 1.00 74.94 105 ILE A O 1
ATOM 863 N N . VAL A 1 106 ? -0.170 -3.448 -3.434 1.00 78.31 106 VAL A N 1
ATOM 864 C CA . VAL A 1 106 ? -0.303 -4.873 -3.704 1.00 78.31 106 VAL A CA 1
ATOM 865 C C . VAL A 1 106 ? 1.086 -5.492 -3.803 1.00 78.31 106 VAL A C 1
ATOM 867 O O . VAL A 1 106 ? 2.050 -4.798 -4.135 1.00 78.31 106 VAL A O 1
ATOM 870 N N . PRO A 1 107 ? 1.231 -6.797 -3.523 1.00 77.81 107 PRO A N 1
ATOM 871 C CA . PRO A 1 107 ? 2.487 -7.477 -3.780 1.00 77.81 107 PRO A CA 1
ATOM 872 C C . PRO A 1 107 ? 2.888 -7.332 -5.251 1.00 77.81 107 PRO A C 1
ATOM 874 O O . PRO A 1 107 ? 2.056 -7.470 -6.150 1.00 77.81 107 PRO A O 1
ATOM 877 N N . HIS A 1 108 ? 4.177 -7.100 -5.496 1.00 78.00 108 HIS A N 1
ATOM 878 C CA . HIS A 1 108 ? 4.710 -6.996 -6.849 1.00 78.00 108 HIS A CA 1
ATOM 879 C C . HIS A 1 108 ? 4.370 -8.235 -7.682 1.00 78.00 108 HIS A C 1
ATOM 881 O O . HIS A 1 108 ? 4.469 -9.357 -7.192 1.00 78.00 108 HIS A O 1
ATOM 887 N N . ARG A 1 109 ? 4.027 -8.069 -8.967 1.00 80.75 109 ARG A N 1
ATOM 888 C CA . ARG A 1 109 ? 3.723 -9.211 -9.853 1.00 80.75 109 ARG A CA 1
ATOM 889 C C . ARG A 1 109 ? 4.860 -10.234 -9.886 1.00 80.75 109 ARG A C 1
ATOM 891 O O . ARG A 1 109 ? 4.612 -11.414 -9.695 1.00 80.75 109 ARG A O 1
ATOM 898 N N . ALA A 1 110 ? 6.101 -9.767 -10.023 1.00 82.06 110 ALA A N 1
ATOM 899 C CA . ALA A 1 110 ? 7.310 -10.575 -9.836 1.00 82.06 110 ALA A CA 1
ATOM 900 C C . ALA A 1 110 ? 7.306 -11.404 -8.532 1.00 82.06 110 ALA A C 1
ATOM 902 O O . ALA A 1 110 ? 7.574 -12.600 -8.575 1.00 82.06 110 ALA A O 1
ATOM 903 N N . TRP A 1 111 ? 6.922 -10.819 -7.391 1.00 84.62 111 TRP A N 1
ATOM 904 C CA . TRP A 1 111 ? 6.779 -11.562 -6.134 1.00 84.62 111 TRP A CA 1
ATOM 905 C C . TRP A 1 111 ? 5.687 -12.636 -6.213 1.00 84.62 111 TRP A C 1
ATOM 907 O O . TRP A 1 111 ? 5.906 -13.771 -5.795 1.00 84.62 111 TRP A O 1
ATOM 917 N N . VAL A 1 112 ? 4.521 -12.306 -6.777 1.00 86.75 112 VAL A N 1
ATOM 918 C CA . VAL A 1 112 ? 3.423 -13.269 -6.964 1.00 86.75 112 VAL A CA 1
ATOM 919 C C . VAL A 1 112 ? 3.867 -14.436 -7.849 1.00 86.75 112 VAL A C 1
ATOM 921 O O . VAL A 1 112 ? 3.613 -15.584 -7.494 1.00 86.75 112 VAL A O 1
ATOM 924 N N . ILE A 1 113 ? 4.578 -14.158 -8.945 1.00 85.50 113 ILE A N 1
ATOM 925 C CA . ILE A 1 113 ? 5.132 -15.162 -9.864 1.00 85.50 113 ILE A CA 1
ATOM 926 C C . ILE A 1 113 ? 6.165 -16.036 -9.153 1.00 85.50 113 ILE A C 1
ATOM 928 O O . ILE A 1 113 ? 6.073 -17.254 -9.226 1.00 85.50 113 ILE A O 1
ATOM 932 N N . ALA A 1 114 ? 7.109 -15.446 -8.417 1.00 89.56 114 ALA A N 1
ATOM 933 C CA . ALA A 1 114 ? 8.116 -16.198 -7.668 1.00 89.56 114 ALA A CA 1
ATOM 934 C C . ALA A 1 114 ? 7.503 -17.078 -6.569 1.00 89.56 114 ALA A C 1
ATOM 936 O O . ALA A 1 114 ? 8.044 -18.135 -6.240 1.00 89.56 114 ALA A O 1
ATOM 937 N N . LYS A 1 115 ? 6.383 -16.637 -5.981 1.00 89.44 115 LYS A N 1
ATOM 938 C CA . LYS A 1 115 ? 5.646 -17.391 -4.965 1.00 89.44 115 LYS A CA 1
ATOM 939 C C . LYS A 1 115 ? 4.888 -18.574 -5.567 1.00 89.44 115 LYS A C 1
ATOM 941 O O . LYS A 1 115 ? 4.874 -19.637 -4.957 1.00 89.44 115 LYS A O 1
ATOM 946 N N . THR A 1 116 ? 4.242 -18.394 -6.719 1.00 91.94 116 THR A N 1
ATOM 947 C CA . THR A 1 116 ? 3.474 -19.459 -7.390 1.00 91.94 116 THR A CA 1
ATOM 948 C C . THR A 1 116 ? 4.362 -20.415 -8.178 1.00 91.94 116 THR A C 1
ATOM 950 O O . THR A 1 116 ? 4.046 -21.594 -8.277 1.00 91.94 116 THR A O 1
ATOM 953 N N . ASN A 1 117 ? 5.484 -19.924 -8.700 1.00 91.00 117 ASN A N 1
ATOM 954 C CA . ASN A 1 117 ? 6.409 -20.658 -9.551 1.00 91.00 117 ASN A CA 1
ATOM 955 C C . ASN A 1 117 ? 7.854 -20.405 -9.088 1.00 91.00 117 ASN A C 1
ATOM 957 O O . ASN A 1 117 ? 8.518 -19.488 -9.585 1.00 91.00 117 ASN A O 1
ATOM 961 N N . PRO A 1 118 ? 8.374 -21.223 -8.156 1.00 90.81 118 PRO A N 1
ATOM 962 C CA . PRO A 1 118 ? 9.707 -21.031 -7.582 1.00 90.81 118 PRO A CA 1
ATOM 963 C C . PRO A 1 118 ? 10.844 -20.988 -8.613 1.00 90.81 118 PRO A C 1
ATOM 965 O O . PRO A 1 118 ? 11.836 -20.300 -8.388 1.00 90.81 118 PRO A O 1
ATOM 968 N N . ASN A 1 119 ? 10.677 -21.643 -9.768 1.00 92.81 119 ASN A N 1
ATOM 969 C CA . ASN A 1 119 ? 11.655 -21.647 -10.863 1.00 92.81 119 ASN A CA 1
ATOM 970 C C . ASN A 1 119 ? 11.940 -20.246 -11.436 1.00 92.81 119 ASN A C 1
ATOM 972 O O . ASN A 1 119 ? 13.016 -20.012 -11.974 1.00 92.81 119 ASN A O 1
ATOM 976 N N . PHE A 1 120 ? 11.008 -19.297 -11.299 1.00 88.75 120 PHE A N 1
ATOM 977 C CA . PHE A 1 120 ? 11.182 -17.918 -11.767 1.00 88.75 120 PHE A CA 1
ATOM 978 C C . PHE A 1 120 ? 11.689 -16.967 -10.679 1.00 88.75 120 PHE A C 1
ATOM 980 O O . PHE A 1 120 ? 11.733 -15.760 -10.907 1.00 88.75 120 PHE A O 1
ATOM 987 N N . ARG A 1 121 ? 12.067 -17.466 -9.494 1.00 88.56 121 ARG A N 1
ATOM 988 C CA . ARG A 1 121 ? 12.475 -16.620 -8.363 1.00 88.56 121 ARG A CA 1
ATOM 989 C C . ARG A 1 121 ? 13.665 -15.719 -8.700 1.00 88.56 121 ARG A C 1
ATOM 991 O O . ARG A 1 121 ? 13.600 -14.532 -8.398 1.00 88.56 121 ARG A O 1
ATOM 998 N N . GLU A 1 122 ? 14.695 -16.249 -9.357 1.00 88.12 122 GLU A N 1
ATOM 999 C CA . GLU A 1 122 ? 15.875 -15.458 -9.743 1.00 88.12 122 GLU A CA 1
ATOM 1000 C C . GLU A 1 122 ? 15.531 -14.383 -10.783 1.00 88.12 122 GLU A C 1
ATOM 1002 O O . GLU A 1 122 ? 15.918 -13.227 -10.632 1.00 88.12 122 GLU A O 1
ATOM 1007 N N . GLY A 1 123 ? 14.712 -14.715 -11.789 1.00 85.44 123 GLY A N 1
ATOM 1008 C CA . GLY A 1 123 ? 14.243 -13.735 -12.775 1.00 85.44 123 GLY A CA 1
ATOM 1009 C C . GLY A 1 123 ? 13.351 -12.653 -12.156 1.00 85.44 123 GLY A C 1
ATOM 1010 O O . GLY A 1 123 ? 13.493 -11.471 -12.455 1.00 85.44 123 GLY A O 1
ATOM 1011 N N . ALA A 1 124 ? 12.463 -13.036 -11.238 1.00 85.31 124 ALA A N 1
ATOM 1012 C CA . ALA A 1 124 ? 11.621 -12.106 -10.497 1.00 85.31 124 ALA A CA 1
ATOM 1013 C C . ALA A 1 124 ? 12.438 -11.168 -9.599 1.00 85.31 124 ALA A C 1
ATOM 1015 O O . ALA A 1 124 ? 12.139 -9.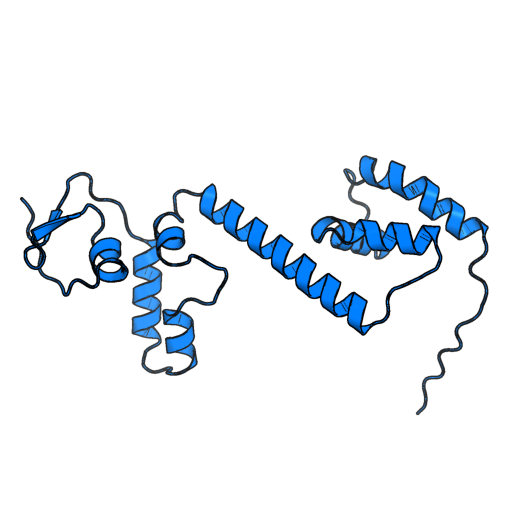976 -9.543 1.00 85.31 124 ALA A O 1
ATOM 1016 N N . LYS A 1 125 ? 13.470 -11.690 -8.927 1.00 85.38 125 LYS A N 1
ATOM 1017 C CA . LYS A 1 125 ? 14.415 -10.892 -8.142 1.00 85.38 125 LYS A CA 1
ATOM 1018 C C . LYS A 1 125 ? 15.141 -9.890 -9.035 1.00 85.38 125 LYS A C 1
ATOM 1020 O O . LYS A 1 125 ? 15.111 -8.705 -8.739 1.00 85.38 125 LYS A O 1
ATOM 1025 N N . TYR A 1 126 ? 15.679 -10.343 -10.166 1.00 83.75 126 TYR A N 1
ATOM 1026 C CA . TYR A 1 126 ? 16.359 -9.475 -11.126 1.00 83.75 126 TYR A CA 1
ATOM 1027 C C . TYR A 1 126 ? 15.468 -8.327 -11.627 1.00 83.75 126 TYR A C 1
ATOM 1029 O O . TYR A 1 126 ? 15.922 -7.193 -11.716 1.00 83.75 126 TYR A O 1
ATOM 1037 N N . ILE A 1 127 ? 14.183 -8.582 -11.900 1.00 79.19 127 ILE A N 1
ATOM 1038 C CA . ILE A 1 127 ? 13.230 -7.528 -12.291 1.00 79.19 127 ILE A CA 1
ATOM 1039 C C . ILE A 1 127 ? 13.046 -6.495 -11.171 1.00 79.19 127 ILE A C 1
ATOM 1041 O O . ILE A 1 127 ? 13.002 -5.297 -11.447 1.00 79.19 127 ILE A O 1
ATOM 1045 N N . VAL A 1 128 ? 12.929 -6.941 -9.918 1.00 79.38 128 VAL A N 1
ATOM 1046 C CA . VAL A 1 128 ? 12.780 -6.040 -8.765 1.00 79.38 128 VAL A CA 1
ATOM 1047 C C . VAL A 1 128 ? 14.054 -5.224 -8.539 1.00 79.38 128 VAL A C 1
ATOM 1049 O O . VAL A 1 128 ? 13.953 -4.017 -8.334 1.00 79.38 128 VAL A O 1
ATOM 1052 N N . ASP A 1 129 ? 15.224 -5.855 -8.642 1.00 77.88 129 ASP A N 1
ATOM 1053 C CA . ASP A 1 129 ? 16.530 -5.198 -8.518 1.00 77.88 129 ASP A CA 1
ATOM 1054 C C . ASP A 1 129 ? 16.752 -4.181 -9.646 1.00 77.88 129 ASP A C 1
ATOM 1056 O O . ASP A 1 129 ? 17.264 -3.090 -9.415 1.00 77.88 129 ASP A O 1
ATOM 1060 N N . LEU A 1 130 ? 16.307 -4.482 -10.870 1.00 74.12 130 LEU A N 1
ATOM 1061 C CA . LEU A 1 130 ? 16.308 -3.496 -11.946 1.00 74.12 130 LEU A CA 1
ATOM 1062 C C . LEU A 1 130 ? 15.467 -2.284 -11.549 1.00 74.12 130 LEU A C 1
ATOM 1064 O O . LEU A 1 130 ? 15.976 -1.174 -11.596 1.00 74.12 130 LEU A O 1
ATOM 1068 N N . CYS A 1 131 ? 14.230 -2.481 -11.087 1.00 70.88 131 CYS A N 1
ATOM 1069 C CA . CYS A 1 131 ? 13.334 -1.382 -10.715 1.00 70.88 131 CYS A CA 1
ATOM 1070 C C . CYS A 1 131 ? 13.881 -0.459 -9.606 1.00 70.88 131 CYS A C 1
ATOM 1072 O O . CYS A 1 131 ? 13.394 0.664 -9.497 1.00 70.88 131 CYS A O 1
ATOM 1074 N N . SER A 1 132 ? 14.848 -0.908 -8.795 1.00 70.19 132 SER A N 1
ATOM 1075 C CA . SER A 1 132 ? 15.437 -0.137 -7.689 1.00 70.19 132 SER A CA 1
ATOM 1076 C C . SER A 1 132 ? 16.773 0.543 -8.013 1.00 70.19 132 SER A C 1
ATOM 1078 O O . SER A 1 132 ? 17.195 1.416 -7.262 1.00 70.19 132 SER A O 1
ATOM 1080 N N . VAL A 1 133 ? 17.450 0.164 -9.103 1.00 67.38 133 VAL A N 1
ATOM 1081 C CA . VAL A 1 133 ? 18.808 0.648 -9.434 1.00 67.38 133 VAL A CA 1
ATOM 1082 C C . VAL A 1 133 ? 18.812 1.734 -10.520 1.00 67.38 133 VAL A C 1
ATOM 1084 O O . VAL A 1 133 ? 19.810 2.433 -10.699 1.00 67.38 133 VAL A O 1
ATOM 1087 N N . ILE A 1 134 ? 17.722 1.888 -11.272 1.00 63.19 134 ILE A N 1
ATOM 1088 C CA . ILE A 1 134 ? 17.741 2.677 -12.510 1.00 63.19 134 ILE A CA 1
ATOM 1089 C C . ILE A 1 134 ? 17.916 4.172 -12.248 1.00 63.19 134 ILE A C 1
ATOM 1091 O O . ILE A 1 134 ? 17.184 4.785 -11.473 1.00 63.19 134 ILE A O 1
ATOM 1095 N N . ARG A 1 135 ? 18.834 4.757 -13.015 1.00 63.56 135 ARG A N 1
ATOM 1096 C CA . ARG A 1 135 ? 19.021 6.197 -13.161 1.00 63.56 135 ARG A CA 1
ATOM 1097 C C . ARG A 1 135 ? 18.433 6.641 -14.495 1.00 63.56 135 ARG A C 1
ATOM 1099 O O . ARG A 1 135 ? 18.496 5.905 -15.476 1.00 63.56 135 ARG A O 1
ATOM 1106 N N . THR A 1 136 ? 17.842 7.826 -14.510 1.00 67.12 136 THR A N 1
ATOM 1107 C CA . THR A 1 136 ? 17.441 8.505 -15.744 1.00 67.12 136 THR A CA 1
ATOM 1108 C C . THR A 1 136 ? 18.706 8.897 -16.505 1.00 67.12 136 THR A C 1
ATOM 1110 O O . THR A 1 136 ? 19.609 9.484 -15.910 1.00 67.12 136 THR A O 1
ATOM 1113 N N . GLU A 1 137 ? 18.791 8.548 -17.788 1.00 72.44 137 GLU A N 1
ATOM 1114 C CA . GLU A 1 137 ? 19.892 8.982 -18.654 1.00 72.44 137 GLU A CA 1
ATOM 1115 C C . GLU A 1 137 ? 19.842 10.508 -18.834 1.00 72.44 137 GLU A C 1
ATOM 1117 O O . GLU A 1 137 ? 18.759 11.095 -18.912 1.00 72.44 137 GLU A O 1
ATOM 1122 N N . GLU A 1 138 ? 21.002 11.167 -18.913 1.00 74.88 138 GLU A N 1
ATOM 1123 C CA . GLU A 1 138 ? 21.072 12.625 -19.121 1.00 74.88 138 GLU A CA 1
ATOM 1124 C C . GLU A 1 138 ? 20.591 13.032 -20.524 1.00 74.88 138 GLU A C 1
ATOM 1126 O O . GLU A 1 138 ? 20.092 14.142 -20.722 1.00 74.88 138 GLU A O 1
ATOM 1131 N N . SER A 1 139 ? 20.697 12.121 -21.495 1.00 78.94 139 SER A N 1
ATOM 1132 C CA . SER A 1 139 ? 20.250 12.310 -22.872 1.00 78.94 139 SER A CA 1
ATOM 1133 C C . SER A 1 139 ? 19.185 11.278 -23.272 1.00 78.94 139 SER A C 1
ATOM 1135 O O . SER A 1 139 ? 19.208 10.135 -22.807 1.00 78.94 139 SER A O 1
ATOM 1137 N N . PRO A 1 140 ? 18.219 11.661 -24.131 1.00 82.06 140 PRO A N 1
ATOM 1138 C CA . PRO A 1 140 ? 17.197 10.737 -24.601 1.00 82.06 140 PRO A CA 1
ATOM 1139 C C . PRO A 1 140 ? 17.801 9.694 -25.546 1.00 82.06 140 PRO A C 1
ATOM 1141 O O . PRO A 1 140 ? 18.489 10.029 -26.509 1.00 82.06 140 PRO A O 1
ATOM 1144 N N . LEU A 1 141 ? 17.474 8.427 -25.316 1.00 83.50 141 LEU A N 1
ATOM 1145 C CA . LEU A 1 141 ? 17.787 7.311 -26.201 1.00 83.50 141 LEU A CA 1
ATOM 1146 C C . LEU A 1 141 ? 16.660 7.124 -27.219 1.00 83.50 141 LEU A C 1
ATOM 1148 O O . LEU A 1 141 ? 15.485 7.204 -26.862 1.00 83.50 141 LEU A O 1
ATOM 1152 N N . LEU A 1 142 ? 17.002 6.835 -28.476 1.00 82.81 142 LEU A N 1
ATOM 1153 C CA . LEU A 1 142 ? 16.028 6.456 -29.498 1.00 82.81 142 LEU A CA 1
ATOM 1154 C C . LEU A 1 142 ? 15.835 4.937 -29.491 1.00 82.81 142 LEU A C 1
ATOM 1156 O O . LEU A 1 142 ? 16.792 4.167 -29.587 1.00 82.81 142 LEU A O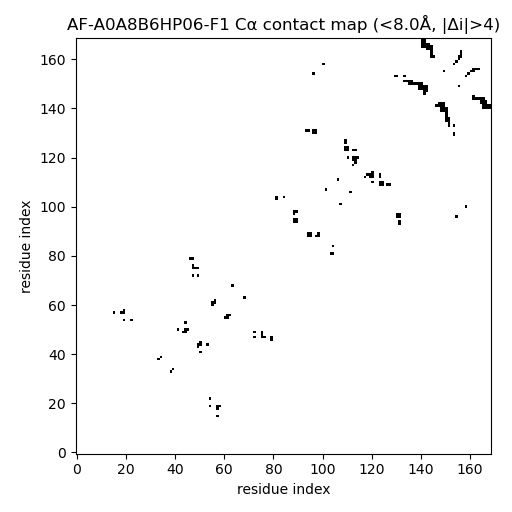 1
ATOM 1160 N N . CYS A 1 143 ? 14.586 4.489 -29.398 1.00 82.31 143 CYS A N 1
ATOM 1161 C CA . CYS A 1 143 ? 14.272 3.080 -29.569 1.00 82.31 143 CYS A CA 1
ATOM 1162 C C . CYS A 1 143 ? 14.247 2.703 -31.053 1.00 82.31 143 CYS A C 1
ATOM 1164 O O . CYS A 1 143 ? 13.376 3.167 -31.787 1.00 82.31 143 CYS A O 1
ATOM 1166 N N . ASP A 1 144 ? 15.107 1.772 -31.468 1.00 77.56 144 ASP A N 1
ATOM 1167 C CA . ASP A 1 144 ? 15.152 1.278 -32.853 1.00 77.56 144 ASP A CA 1
ATOM 1168 C C . ASP A 1 144 ? 13.865 0.535 -33.266 1.00 77.56 144 ASP A C 1
ATOM 1170 O O . ASP A 1 144 ? 13.566 0.402 -34.451 1.00 77.56 144 ASP A O 1
ATOM 1174 N N . LYS A 1 145 ? 13.094 0.023 -32.297 1.00 74.56 145 LYS A N 1
ATOM 1175 C CA . LYS A 1 145 ? 11.890 -0.788 -32.538 1.00 74.56 145 LYS A CA 1
ATOM 1176 C C . LYS A 1 145 ? 10.621 0.042 -32.663 1.00 74.56 145 LYS A C 1
ATOM 1178 O O . LYS A 1 145 ? 9.836 -0.183 -33.577 1.00 74.56 145 LYS A O 1
ATOM 1183 N N . CYS A 1 146 ? 10.396 0.966 -31.732 1.00 82.12 146 CYS A N 1
ATOM 1184 C CA . CYS A 1 146 ? 9.171 1.765 -31.703 1.00 82.12 146 CYS A CA 1
ATOM 1185 C C . CYS A 1 146 ? 9.381 3.216 -32.161 1.00 82.12 146 CYS A C 1
ATOM 1187 O O . CYS A 1 146 ? 8.414 3.973 -32.212 1.00 82.12 146 CYS A O 1
ATOM 1189 N N . GLY A 1 147 ? 10.624 3.628 -32.435 1.00 82.25 147 GLY A N 1
ATOM 1190 C CA . GLY A 1 147 ? 10.969 4.984 -32.869 1.00 82.25 147 GLY A CA 1
ATOM 1191 C C . GLY A 1 147 ? 10.718 6.072 -31.821 1.00 82.25 147 GLY A C 1
ATOM 1192 O O . GLY A 1 147 ? 10.668 7.246 -32.172 1.00 82.25 147 GLY A O 1
ATOM 1193 N N . GLN A 1 148 ? 10.515 5.705 -30.551 1.00 83.19 148 GLN A N 1
ATOM 1194 C CA . GLN A 1 148 ? 10.248 6.663 -29.475 1.00 83.19 148 GLN A CA 1
ATOM 1195 C C . GLN A 1 148 ? 11.539 7.033 -28.758 1.00 83.19 148 GLN A C 1
ATOM 1197 O O . GLN A 1 148 ? 12.386 6.171 -28.514 1.00 83.19 148 GLN A O 1
ATOM 1202 N N . PHE A 1 149 ? 11.648 8.303 -28.383 1.00 84.12 149 PHE A N 1
ATOM 1203 C CA . PHE A 1 149 ? 12.689 8.769 -27.481 1.00 84.12 149 PHE A CA 1
ATOM 1204 C C . PHE A 1 149 ? 12.303 8.465 -26.034 1.00 84.12 149 PHE A C 1
ATOM 1206 O O . PHE A 1 149 ? 11.157 8.669 -25.632 1.00 84.12 149 PHE A O 1
ATOM 1213 N N . PHE A 1 150 ? 13.254 7.984 -25.243 1.00 80.06 150 PHE A N 1
ATOM 1214 C CA . PHE A 1 150 ? 13.041 7.666 -23.838 1.00 80.06 150 PHE A CA 1
ATOM 1215 C C . PHE A 1 150 ? 14.314 7.915 -23.023 1.00 80.06 150 PHE A C 1
ATOM 1217 O O . PHE A 1 150 ? 15.422 7.805 -23.530 1.00 80.06 150 PHE A O 1
ATOM 1224 N N . TYR A 1 151 ? 14.155 8.222 -21.738 1.00 81.12 151 TYR A N 1
ATOM 1225 C CA . TYR A 1 151 ? 15.276 8.475 -20.817 1.00 81.12 151 TYR A CA 1
ATOM 1226 C C . TYR A 1 151 ? 15.512 7.322 -19.837 1.00 81.12 151 TYR A C 1
ATOM 1228 O O . TYR A 1 151 ? 16.502 7.290 -19.115 1.00 81.12 151 TYR A O 1
ATOM 1236 N N . ASN A 1 152 ? 14.570 6.379 -19.777 1.00 77.81 152 ASN A N 1
ATOM 1237 C CA . ASN A 1 152 ? 14.597 5.266 -18.845 1.00 77.81 152 ASN A CA 1
ATOM 1238 C C . ASN A 1 152 ? 14.288 3.966 -19.588 1.00 77.81 152 ASN A C 1
ATOM 1240 O O . ASN A 1 152 ? 13.150 3.707 -19.988 1.00 77.81 152 ASN A O 1
ATOM 1244 N N . VAL A 1 153 ? 15.324 3.146 -19.770 1.00 75.62 153 VAL A N 1
ATOM 1245 C CA . VAL A 1 153 ? 15.253 1.877 -20.509 1.00 75.62 153 VAL A CA 1
ATOM 1246 C C . VAL A 1 153 ? 14.216 0.930 -19.904 1.00 75.62 153 VAL A C 1
ATOM 1248 O O . VAL A 1 153 ? 13.511 0.237 -20.631 1.00 75.62 153 VAL A O 1
ATOM 1251 N N . ILE A 1 154 ? 14.095 0.882 -18.578 1.00 74.25 154 ILE A N 1
ATOM 1252 C CA . ILE A 1 154 ? 13.195 -0.063 -17.913 1.00 74.25 154 ILE A CA 1
ATOM 1253 C C . ILE A 1 154 ? 11.755 0.423 -17.953 1.00 74.25 154 ILE A C 1
ATOM 1255 O O . ILE A 1 154 ? 10.876 -0.388 -18.213 1.00 74.25 154 ILE A O 1
ATOM 1259 N N . GLU A 1 155 ? 11.491 1.717 -17.777 1.00 75.00 155 GLU A N 1
ATOM 1260 C CA . GLU A 1 155 ? 10.157 2.274 -18.024 1.00 75.00 155 GLU A CA 1
ATOM 1261 C C . GLU A 1 155 ? 9.726 2.005 -19.466 1.00 75.00 155 GLU A C 1
ATOM 1263 O O . GLU A 1 155 ? 8.611 1.548 -19.708 1.00 75.00 155 GLU A O 1
ATOM 1268 N N . HIS A 1 156 ? 10.630 2.198 -20.422 1.00 76.75 156 HIS A N 1
ATOM 1269 C CA . HIS A 1 156 ? 10.353 1.915 -21.818 1.00 76.75 156 HIS A CA 1
ATOM 1270 C C . HIS A 1 156 ? 10.018 0.429 -22.060 1.00 76.75 156 HIS A C 1
ATOM 1272 O O . HIS A 1 156 ? 9.004 0.112 -22.678 1.00 76.75 156 HIS A O 1
ATOM 1278 N N . ILE A 1 157 ? 10.796 -0.501 -21.503 1.00 72.31 157 ILE A N 1
ATOM 1279 C CA . ILE A 1 157 ? 10.530 -1.944 -21.638 1.00 72.31 157 ILE A CA 1
ATOM 1280 C C . ILE A 1 157 ? 9.250 -2.349 -20.898 1.00 72.31 157 ILE A C 1
ATOM 1282 O O . ILE A 1 157 ? 8.392 -3.031 -21.453 1.00 72.31 157 ILE A O 1
ATOM 1286 N N . MET A 1 158 ? 9.119 -1.959 -19.631 1.00 69.44 158 MET A N 1
ATOM 1287 C CA . MET A 1 158 ? 8.092 -2.477 -18.728 1.00 69.44 158 MET A CA 1
ATOM 1288 C C . MET A 1 158 ? 6.746 -1.777 -18.884 1.00 69.44 158 ME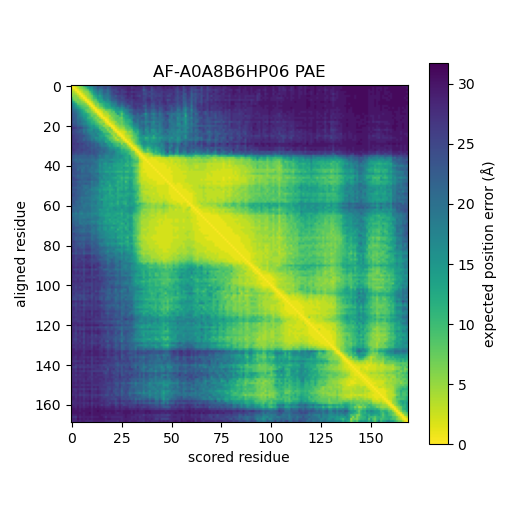T A C 1
ATOM 1290 O O . MET A 1 158 ? 5.713 -2.433 -18.761 1.00 69.44 158 MET A O 1
ATOM 1294 N N . CYS A 1 159 ? 6.736 -0.468 -19.137 1.00 66.25 159 CYS A N 1
ATOM 1295 C CA . CYS A 1 159 ? 5.505 0.309 -19.265 1.00 66.25 159 CYS A CA 1
ATOM 1296 C C . CYS A 1 159 ? 5.037 0.413 -20.721 1.00 66.25 159 CYS A C 1
ATOM 1298 O O . CYS A 1 159 ? 3.828 0.419 -20.944 1.00 66.25 159 CYS A O 1
ATOM 1300 N N . ALA A 1 160 ? 5.953 0.461 -21.698 1.00 65.75 160 ALA A N 1
ATOM 1301 C CA . ALA A 1 160 ? 5.598 0.533 -23.122 1.00 65.75 160 ALA A CA 1
ATOM 1302 C C . ALA A 1 160 ? 5.621 -0.828 -23.849 1.00 65.75 160 ALA A C 1
ATOM 1304 O O . ALA A 1 160 ? 5.299 -0.874 -25.033 1.00 65.75 160 ALA A O 1
ATOM 1305 N N . MET A 1 161 ? 5.949 -1.929 -23.152 1.00 63.44 161 MET A N 1
ATOM 1306 C CA . MET A 1 161 ? 5.993 -3.301 -23.693 1.00 63.44 161 MET A CA 1
ATOM 1307 C C . MET A 1 161 ? 6.863 -3.433 -24.957 1.00 63.44 161 MET A C 1
ATOM 1309 O O . MET A 1 161 ? 6.460 -4.048 -25.942 1.00 63.44 161 MET A O 1
ATOM 1313 N N . CYS A 1 162 ? 8.050 -2.823 -24.944 1.00 65.94 162 CYS A N 1
ATOM 1314 C CA . CYS A 1 162 ? 8.959 -2.827 -26.089 1.00 65.94 162 CYS A CA 1
ATOM 1315 C C . CYS A 1 162 ? 10.056 -3.901 -25.945 1.00 65.94 162 CYS A C 1
ATOM 1317 O O . CYS A 1 162 ? 10.845 -3.875 -24.996 1.00 65.94 162 CYS A O 1
ATOM 1319 N N . ASP A 1 163 ? 10.132 -4.830 -26.906 1.00 58.75 163 ASP A N 1
ATOM 1320 C CA . ASP A 1 163 ? 11.139 -5.900 -26.948 1.00 58.75 163 ASP A CA 1
ATOM 1321 C C . ASP A 1 163 ? 12.478 -5.389 -27.539 1.00 58.75 163 ASP A C 1
ATOM 1323 O O . ASP A 1 163 ? 12.564 -5.027 -28.715 1.00 58.75 163 ASP A O 1
ATOM 1327 N N . ARG A 1 164 ? 13.522 -5.357 -26.693 1.00 57.41 164 ARG A N 1
ATOM 1328 C CA . ARG A 1 164 ? 14.838 -4.672 -26.831 1.00 57.41 164 ARG A CA 1
ATOM 1329 C C . ARG A 1 164 ? 15.521 -4.679 -28.219 1.00 57.41 164 ARG A C 1
ATOM 1331 O O . ARG A 1 164 ? 15.800 -5.762 -28.722 1.00 57.41 164 ARG A O 1
ATOM 1338 N N . VAL A 1 165 ? 15.954 -3.487 -28.690 1.00 50.09 165 VAL A N 1
ATOM 1339 C CA . VAL A 1 165 ? 17.259 -3.101 -29.325 1.00 50.09 165 VAL A CA 1
ATOM 1340 C C . VAL A 1 165 ? 17.374 -1.553 -29.259 1.00 50.09 165 VAL A C 1
ATOM 1342 O O . VAL A 1 165 ? 16.391 -0.885 -29.578 1.00 50.09 165 VAL A O 1
ATOM 1345 N N . TYR A 1 166 ? 18.516 -0.968 -28.852 1.00 54.28 166 TYR A N 1
ATOM 1346 C CA . TYR A 1 166 ? 18.714 0.501 -28.776 1.00 54.28 166 TYR A CA 1
ATOM 1347 C C . TYR A 1 166 ? 20.107 0.925 -29.269 1.00 54.28 166 TYR A C 1
ATOM 1349 O O . TYR A 1 166 ? 21.065 0.165 -29.103 1.00 54.28 166 TYR A O 1
ATOM 1357 N N . ARG A 1 167 ? 20.233 2.155 -29.789 1.00 48.41 167 ARG A N 1
ATOM 1358 C CA . ARG A 1 167 ? 21.511 2.817 -30.114 1.00 48.41 167 ARG A CA 1
ATOM 1359 C C . ARG A 1 167 ? 21.634 4.151 -29.383 1.00 48.41 167 ARG A C 1
ATOM 1361 O O . ARG A 1 167 ? 20.649 4.864 -29.215 1.00 48.41 167 ARG A O 1
ATOM 1368 N N . HIS A 1 168 ? 22.859 4.489 -28.988 1.00 46.25 168 HIS A N 1
ATOM 1369 C CA . HIS A 1 168 ? 23.196 5.858 -28.609 1.00 46.25 168 HIS A CA 1
ATOM 1370 C C . HIS A 1 168 ? 23.271 6.708 -29.881 1.00 46.25 168 HIS A C 1
ATOM 1372 O O . HIS A 1 168 ? 23.846 6.259 -30.877 1.00 46.25 168 HIS A O 1
ATOM 1378 N N . VAL A 1 169 ? 22.649 7.886 -29.845 1.00 47.94 169 VAL A N 1
ATOM 1379 C CA . VAL A 1 169 ? 22.710 8.894 -30.913 1.00 47.94 169 VAL A CA 1
ATOM 1380 C C . VAL A 1 169 ? 23.750 9.934 -30.536 1.00 47.94 169 VAL A C 1
ATOM 1382 O O . VAL A 1 169 ? 23.735 10.350 -29.356 1.00 47.94 169 VAL A O 1
#

Solvent-accessible surface area (backbone atoms only — not comparable to full-atom values): 10285 Å² total; per-residue (Å²): 139,82,86,82,79,78,82,77,91,75,85,57,76,71,63,56,57,55,52,64,62,35,55,68,50,44,74,73,49,69,86,54,96,65,89,54,72,68,53,49,51,52,51,51,24,57,71,34,73,41,45,65,57,55,52,47,27,72,74,67,74,54,72,74,55,70,69,58,45,50,54,48,52,54,50,34,45,51,50,44,53,48,52,52,48,52,50,51,44,70,73,39,74,84,27,53,59,47,48,76,76,45,86,59,101,63,84,52,67,43,55,55,46,23,70,78,37,64,91,42,33,66,61,25,47,52,54,53,53,49,62,71,67,73,68,74,48,97,60,72,34,45,30,75,78,79,72,44,74,42,44,38,74,60,56,44,34,72,73,64,70,49,82,88,58,76,52,90,126

Organism: Mytilus galloprovincialis (NCBI:txid29158)

Secondary structure (DSSP, 8-state):
------------HHHHHHHHHHHHHHHHHTTS---SHHHHHHHHHHHTT-HHHHHHHHHH-----HHHHHHHHHHHHHHHHHHHHHHHHHH-GGGHHHHHH-SSS---HHHHHHHH-GGGHHHHHHHHHHHHHPPPPSSPEEETTT--EES-HHHHHHHH-----EE--

Foldseek 3Di:
DDDDDDPDDDPDPVVLVVVQVVVVVVVVVVVDDDDDDVNVVVVVCVLLVVVVQVNCCSVPVDHDDPVVVVVSSVVSVLVSVFVVVVVVLVPDPLNPLVVVQDVGPDPHPLVVCCVVPVVCVVVSVVLVVLSRPWDFAPAWWAFPQPRDTGRTPSCCCPVVVDDDDTDDD

pLDDT: mean 73.59, std 18.16, range [28.05, 94.94]

Sequence (169 aa):
MLFNLRVSSTVQADDIALISTTSKEFRNKCVKKQDGFVPDLIRIAVKYDLINFVEDFVKSGSFPSKAVWNRYISTSIANSENNRWQQRISVDSDFEIFRKIHKHIVPHRAWVIAKTNPNFREGAKYIVDLCSVIRTEESPLLCDKCGQFFYNVIEHIMCAMCDRVYRHV

Radius of gyration: 26.1 Å; Cα contacts (8 Å, |Δi|>4): 115; chains: 1; bounding box: 46×45×72 Å